Protein AF-A0A1C4P145-F1 (afdb_monomer_lite)

Structure (mmCIF, N/CA/C/O backbone):
data_AF-A0A1C4P145-F1
#
_entry.id   AF-A0A1C4P145-F1
#
loop_
_atom_site.group_PDB
_atom_site.id
_atom_site.type_symbol
_atom_site.label_atom_id
_atom_site.label_alt_id
_atom_site.label_comp_id
_atom_site.label_asym_id
_atom_site.label_entity_id
_atom_site.label_seq_id
_atom_site.pdbx_PDB_ins_code
_atom_site.Cartn_x
_atom_site.Cartn_y
_atom_site.Cartn_z
_atom_site.occupancy
_atom_site.B_iso_or_equiv
_atom_site.auth_seq_id
_atom_site.auth_comp_id
_atom_site.auth_asym_id
_atom_site.auth_atom_id
_atom_site.pdbx_PDB_model_num
ATOM 1 N N . MET A 1 1 ? -5.227 24.835 1.272 1.00 36.06 1 MET A N 1
ATOM 2 C CA . MET A 1 1 ? -5.355 23.363 1.290 1.00 36.06 1 MET A CA 1
ATOM 3 C C . MET A 1 1 ? -5.997 22.985 2.615 1.00 36.06 1 MET A C 1
ATOM 5 O O . MET A 1 1 ? -5.300 22.910 3.616 1.00 36.06 1 MET A O 1
ATOM 9 N N . ALA A 1 2 ? -7.330 22.909 2.658 1.00 36.72 2 ALA A N 1
ATOM 10 C CA . ALA A 1 2 ? -8.040 22.558 3.885 1.00 36.72 2 ALA A CA 1
ATOM 11 C C . ALA A 1 2 ? -7.710 21.101 4.228 1.00 36.72 2 ALA A C 1
ATOM 13 O O . ALA A 1 2 ? -7.957 20.209 3.417 1.00 36.72 2 ALA A O 1
ATOM 14 N N . ALA A 1 3 ? -7.094 20.874 5.389 1.00 47.09 3 ALA A N 1
ATOM 15 C CA . ALA A 1 3 ? -6.904 19.533 5.915 1.00 47.09 3 ALA A CA 1
ATOM 16 C C . ALA A 1 3 ? -8.297 18.929 6.126 1.00 47.09 3 ALA A C 1
ATOM 18 O O . ALA A 1 3 ? -9.079 19.444 6.924 1.00 47.09 3 ALA A O 1
ATOM 19 N N . ALA A 1 4 ? -8.631 17.891 5.359 1.00 52.19 4 ALA A N 1
ATOM 20 C CA . ALA A 1 4 ? -9.857 17.139 5.575 1.00 52.19 4 ALA A CA 1
ATOM 21 C C . ALA A 1 4 ? -9.877 16.669 7.036 1.00 52.19 4 ALA A C 1
ATOM 23 O O . ALA A 1 4 ? -8.866 16.164 7.532 1.00 52.19 4 ALA A O 1
ATOM 24 N N . ALA A 1 5 ? -11.003 16.869 7.727 1.00 57.12 5 ALA A N 1
ATOM 25 C CA . ALA A 1 5 ? -11.174 16.364 9.082 1.00 57.12 5 ALA A CA 1
ATOM 26 C C . ALA A 1 5 ? -10.827 14.864 9.099 1.00 57.12 5 ALA A C 1
ATOM 28 O O . ALA A 1 5 ? -11.226 14.150 8.171 1.00 57.12 5 ALA A O 1
ATOM 29 N N . PRO A 1 6 ? -10.057 14.382 10.092 1.00 58.53 6 PRO A N 1
ATOM 30 C CA . PRO A 1 6 ? -9.649 12.989 10.121 1.00 58.53 6 PRO A CA 1
ATOM 31 C C . PRO A 1 6 ? -10.901 12.112 10.131 1.00 58.53 6 PRO A C 1
ATOM 33 O O . PRO A 1 6 ? -11.750 12.220 11.016 1.00 58.53 6 PRO A O 1
ATOM 36 N N . GLY A 1 7 ? -11.024 11.262 9.112 1.00 68.25 7 GLY A N 1
ATOM 37 C CA . GLY A 1 7 ? -12.046 10.227 9.082 1.00 68.25 7 GLY A CA 1
ATOM 38 C C . GLY A 1 7 ? -11.821 9.212 10.207 1.00 68.25 7 GLY A C 1
ATOM 39 O O . GLY A 1 7 ? -10.825 9.297 10.937 1.00 68.25 7 GLY A O 1
ATOM 40 N N . PRO A 1 8 ? -12.706 8.208 10.333 1.00 81.25 8 PRO A N 1
ATOM 41 C CA . PRO A 1 8 ? -12.549 7.138 11.310 1.00 81.25 8 PRO A CA 1
ATOM 42 C C . PRO A 1 8 ? -11.109 6.599 11.307 1.00 81.25 8 PRO A C 1
ATOM 44 O O . PRO A 1 8 ? -10.511 6.481 10.232 1.00 81.25 8 PRO A O 1
ATOM 47 N N . PRO A 1 9 ? -10.533 6.252 12.470 1.00 80.19 9 PRO A N 1
ATOM 48 C CA . PRO A 1 9 ? -9.116 5.898 12.580 1.00 80.19 9 PRO A CA 1
ATOM 49 C C . PRO A 1 9 ? -8.699 4.776 11.616 1.00 80.19 9 PRO A C 1
ATOM 51 O O . PRO A 1 9 ? -7.602 4.823 11.062 1.00 80.19 9 PRO A O 1
ATOM 54 N N . GLY A 1 10 ? -9.591 3.820 11.327 1.00 83.50 10 GLY A N 1
ATOM 55 C CA . GLY A 1 10 ? -9.357 2.782 10.317 1.00 83.50 10 GLY A CA 1
ATOM 56 C C . GLY A 1 10 ? -9.276 3.292 8.880 1.00 83.50 10 GLY A C 1
ATOM 57 O O . GLY A 1 10 ? -8.428 2.829 8.124 1.00 83.50 10 GLY A O 1
ATOM 58 N N . THR A 1 11 ? -10.078 4.289 8.511 1.00 85.50 11 THR A N 1
ATOM 59 C CA . THR A 1 11 ? -10.024 4.930 7.189 1.00 85.50 11 THR A CA 1
ATOM 60 C C . THR A 1 11 ? -8.720 5.701 7.015 1.00 85.50 11 THR A C 1
ATOM 62 O O . THR A 1 11 ? -8.062 5.581 5.982 1.00 85.50 11 THR A O 1
ATOM 65 N N . THR A 1 12 ? -8.307 6.443 8.044 1.00 86.50 12 THR A N 1
ATOM 66 C CA . THR A 1 12 ? -7.052 7.205 8.034 1.00 86.50 12 THR A CA 1
ATOM 67 C C . THR A 1 12 ? -5.837 6.274 7.965 1.00 86.50 12 THR A C 1
ATOM 69 O O . THR A 1 12 ? -4.934 6.493 7.156 1.00 86.50 12 THR A O 1
ATOM 72 N N . LEU A 1 13 ? -5.838 5.184 8.742 1.00 85.88 13 LEU A N 1
ATOM 73 C CA . LEU A 1 13 ? -4.785 4.167 8.700 1.00 85.88 13 LEU A CA 1
ATOM 74 C C . LEU A 1 13 ? -4.735 3.448 7.343 1.00 85.88 13 LEU A C 1
ATOM 76 O O . LEU A 1 13 ? -3.655 3.280 6.778 1.00 85.88 13 LEU A O 1
ATOM 80 N N . ALA A 1 14 ? -5.889 3.067 6.789 1.00 86.75 14 ALA A N 1
ATOM 81 C CA . ALA A 1 14 ? -5.965 2.444 5.471 1.00 86.75 14 ALA A CA 1
ATOM 82 C C . ALA A 1 14 ? -5.416 3.366 4.374 1.00 86.75 14 ALA A C 1
ATOM 84 O O . ALA A 1 14 ? -4.640 2.916 3.531 1.00 86.75 14 ALA A O 1
ATOM 85 N N . ALA A 1 15 ? -5.759 4.657 4.410 1.00 85.56 15 ALA A N 1
ATOM 86 C CA . ALA A 1 15 ? -5.258 5.647 3.461 1.00 85.56 15 ALA A CA 1
ATOM 87 C C . ALA A 1 15 ? -3.735 5.828 3.566 1.00 85.56 15 ALA A C 1
ATOM 89 O O . ALA A 1 15 ? -3.046 5.829 2.545 1.00 85.56 15 ALA A O 1
ATOM 90 N N . ALA A 1 16 ? -3.193 5.914 4.785 1.00 86.12 16 ALA A N 1
ATOM 91 C CA . ALA A 1 16 ? -1.752 6.024 5.003 1.00 86.12 16 ALA A CA 1
ATOM 92 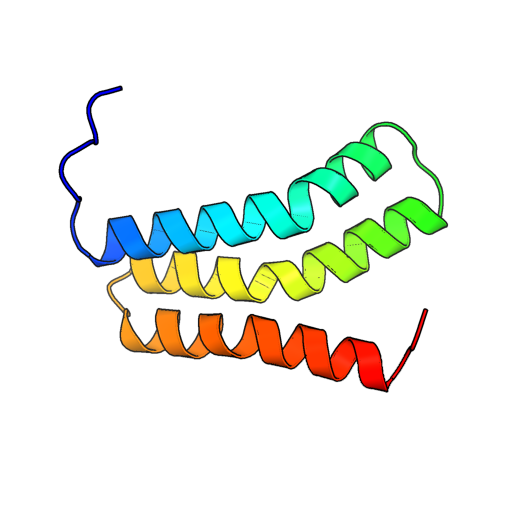C C . ALA A 1 16 ? -0.992 4.795 4.469 1.00 86.12 16 ALA A C 1
ATOM 94 O O . ALA A 1 16 ? 0.033 4.928 3.797 1.00 86.12 16 ALA A O 1
ATOM 95 N N . LEU A 1 17 ? -1.518 3.592 4.712 1.00 86.94 17 LEU A N 1
ATOM 96 C CA . LEU A 1 17 ? -0.917 2.343 4.241 1.00 86.94 17 LEU A CA 1
ATOM 97 C C . LEU A 1 17 ? -1.030 2.181 2.716 1.00 86.94 17 LEU A C 1
ATOM 99 O O . LEU A 1 17 ? -0.058 1.787 2.067 1.00 86.94 17 LEU A O 1
ATOM 103 N N . ALA A 1 18 ? -2.161 2.569 2.123 1.00 85.12 18 ALA A N 1
ATOM 104 C CA . ALA A 1 18 ? -2.334 2.610 0.671 1.00 85.12 18 ALA A CA 1
ATOM 105 C C . ALA A 1 18 ? -1.382 3.619 0.003 1.00 85.12 18 ALA A C 1
ATOM 107 O O . ALA A 1 18 ? -0.791 3.319 -1.036 1.00 85.12 18 ALA A O 1
ATOM 108 N N . ALA A 1 19 ? -1.159 4.782 0.622 1.00 84.62 19 ALA A N 1
ATOM 109 C CA . ALA A 1 19 ? -0.158 5.740 0.160 1.00 84.62 19 ALA A CA 1
ATOM 110 C C . ALA A 1 19 ? 1.262 5.151 0.240 1.00 84.62 19 ALA A C 1
ATOM 112 O O . ALA A 1 19 ? 2.040 5.289 -0.704 1.00 84.62 19 ALA A O 1
ATOM 113 N N . GLY A 1 20 ? 1.589 4.421 1.312 1.00 83.19 20 GLY A N 1
ATOM 114 C CA . GLY A 1 20 ? 2.854 3.688 1.430 1.00 83.19 20 GLY A CA 1
ATOM 115 C C . GLY A 1 20 ? 3.057 2.648 0.318 1.00 83.19 20 GLY A C 1
ATOM 116 O O . GLY A 1 20 ? 4.151 2.537 -0.246 1.00 83.19 20 GLY A O 1
ATOM 117 N N . TYR A 1 21 ? 1.999 1.924 -0.060 1.00 83.81 21 TYR A N 1
ATOM 118 C CA . TYR A 1 21 ? 2.008 1.032 -1.223 1.00 83.81 21 TYR A CA 1
ATOM 119 C C . TYR A 1 21 ? 2.283 1.800 -2.527 1.00 83.81 21 TYR A C 1
ATOM 121 O O . TYR A 1 21 ? 3.220 1.465 -3.255 1.00 83.81 21 TYR A O 1
ATOM 129 N N . ALA A 1 22 ? 1.535 2.874 -2.788 1.00 84.12 22 ALA A N 1
ATOM 130 C CA . ALA A 1 22 ? 1.687 3.670 -4.004 1.00 84.12 22 ALA A CA 1
ATOM 131 C C . ALA A 1 22 ? 3.096 4.278 -4.131 1.00 84.12 22 ALA A C 1
ATOM 133 O O . ALA A 1 22 ? 3.707 4.215 -5.198 1.00 84.12 22 ALA A O 1
ATOM 134 N N . LEU A 1 23 ? 3.655 4.804 -3.039 1.00 83.50 23 LEU A N 1
ATOM 135 C CA . LEU A 1 23 ? 4.998 5.389 -3.023 1.00 83.50 23 LEU A CA 1
ATOM 136 C C . LEU A 1 23 ? 6.108 4.343 -3.207 1.00 83.50 23 LEU A C 1
ATOM 138 O O . LEU A 1 23 ? 7.145 4.649 -3.796 1.00 83.50 23 LEU A O 1
ATOM 142 N N . SER A 1 24 ? 5.909 3.114 -2.722 1.00 80.56 24 SER A N 1
ATOM 143 C CA . SER A 1 24 ? 6.917 2.050 -2.822 1.00 80.56 24 SER A CA 1
ATOM 144 C C . SER A 1 24 ? 6.920 1.341 -4.177 1.00 80.56 24 SER A C 1
ATOM 146 O O . SER A 1 24 ? 7.995 1.008 -4.680 1.00 80.56 24 SER A O 1
ATOM 148 N N . ALA A 1 25 ? 5.748 1.136 -4.783 1.00 85.06 25 ALA A N 1
ATOM 149 C CA . ALA A 1 25 ? 5.608 0.372 -6.020 1.00 85.06 25 ALA A CA 1
ATOM 150 C C . ALA A 1 25 ? 5.353 1.235 -7.269 1.00 85.06 25 ALA A C 1
ATOM 152 O O . ALA A 1 25 ? 5.675 0.814 -8.380 1.00 85.06 25 ALA A O 1
ATOM 153 N N . GLY A 1 26 ? 4.842 2.460 -7.108 1.00 82.12 26 GLY A N 1
ATOM 154 C CA . GLY A 1 26 ? 4.401 3.306 -8.220 1.00 82.12 26 GLY A CA 1
ATOM 155 C C . GLY A 1 26 ? 5.519 3.697 -9.186 1.00 82.12 26 GLY A C 1
ATOM 156 O O . GLY A 1 26 ? 5.383 3.502 -10.390 1.00 82.12 26 GLY A O 1
ATOM 157 N N . ARG A 1 27 ? 6.659 4.189 -8.680 1.00 83.38 27 ARG A N 1
ATOM 158 C CA . ARG A 1 27 ? 7.812 4.562 -9.529 1.00 83.38 27 ARG A CA 1
ATOM 159 C C . ARG A 1 27 ? 8.401 3.367 -10.293 1.00 83.38 27 ARG A C 1
ATOM 161 O O . ARG A 1 27 ? 8.576 3.491 -11.503 1.00 83.38 27 ARG A O 1
ATOM 168 N N . PRO A 1 28 ? 8.704 2.226 -9.644 1.00 83.31 28 PRO A N 1
ATOM 169 C CA . PRO A 1 28 ? 9.187 1.036 -10.343 1.00 83.31 28 PRO A CA 1
ATOM 170 C C . PRO A 1 28 ? 8.220 0.524 -11.415 1.00 83.31 28 PRO A C 1
ATOM 172 O O . PRO A 1 28 ? 8.663 0.224 -12.522 1.00 83.31 28 PRO A O 1
ATOM 175 N N . PHE A 1 29 ? 6.915 0.464 -11.121 1.00 80.75 29 PHE A N 1
ATOM 176 C CA . PHE A 1 29 ? 5.918 0.010 -12.093 1.00 80.75 29 PHE A CA 1
ATOM 177 C C . PHE A 1 29 ? 5.765 0.973 -13.264 1.00 80.75 29 PHE A C 1
ATOM 179 O O . PHE A 1 29 ? 5.755 0.522 -14.406 1.00 80.75 29 PHE A O 1
ATOM 186 N N . LEU A 1 30 ? 5.724 2.282 -13.007 1.00 87.69 30 LEU A N 1
ATOM 187 C CA . LEU A 1 30 ? 5.649 3.278 -14.072 1.00 87.69 30 LEU A CA 1
ATOM 188 C C . LEU A 1 30 ? 6.884 3.214 -14.980 1.00 87.69 30 LEU A C 1
ATOM 190 O O . LEU A 1 30 ? 6.754 3.230 -16.200 1.00 87.69 30 LEU A O 1
ATOM 194 N N . HIS A 1 31 ? 8.081 3.075 -14.403 1.00 87.19 31 HIS A N 1
ATOM 195 C CA . HIS A 1 31 ? 9.302 2.937 -15.193 1.00 87.19 31 HIS A CA 1
ATOM 196 C C . HIS A 1 31 ? 9.327 1.658 -16.028 1.00 87.19 31 HIS A C 1
ATOM 198 O O . HIS A 1 31 ? 9.718 1.731 -17.188 1.00 87.19 31 HIS A O 1
ATOM 204 N N . ALA A 1 32 ? 8.906 0.518 -15.477 1.00 88.38 32 ALA A N 1
ATOM 205 C CA . ALA A 1 32 ? 8.853 -0.739 -16.220 1.00 88.38 32 ALA A CA 1
ATOM 206 C C . ALA A 1 32 ? 7.778 -0.723 -17.323 1.00 88.38 32 ALA A C 1
ATOM 208 O O . ALA A 1 32 ? 8.016 -1.257 -18.401 1.00 88.38 32 ALA A O 1
ATOM 209 N N . ALA A 1 33 ? 6.631 -0.079 -17.079 1.00 86.88 33 ALA A N 1
ATOM 210 C CA . ALA A 1 33 ? 5.561 0.065 -18.066 1.00 86.88 33 ALA A CA 1
ATOM 211 C C . ALA A 1 33 ? 5.971 0.967 -19.239 1.00 86.88 33 ALA A C 1
ATOM 213 O O . ALA A 1 33 ? 5.661 0.662 -20.386 1.00 86.88 33 ALA A O 1
ATOM 214 N N . LEU A 1 34 ? 6.691 2.059 -18.956 1.00 91.94 34 LEU A N 1
ATOM 215 C CA . LEU A 1 34 ? 7.186 2.977 -19.986 1.00 91.94 34 LEU A CA 1
ATOM 216 C C . LEU A 1 34 ? 8.465 2.472 -20.674 1.00 91.94 34 LEU A C 1
ATOM 218 O O . LEU A 1 34 ? 8.720 2.837 -21.815 1.00 91.94 34 LEU A O 1
ATOM 222 N N . ASN A 1 35 ? 9.283 1.666 -19.989 1.00 89.06 35 ASN A N 1
ATOM 223 C CA . ASN A 1 35 ? 10.570 1.164 -20.483 1.00 89.06 35 ASN A CA 1
ATOM 224 C C . ASN A 1 35 ? 10.687 -0.345 -20.206 1.00 89.06 35 ASN A C 1
ATOM 226 O O . ASN A 1 35 ? 11.354 -0.751 -19.243 1.00 89.06 35 ASN A O 1
ATOM 230 N N . PRO A 1 36 ? 10.040 -1.192 -21.024 1.00 83.00 36 PRO A N 1
ATOM 231 C CA . PRO A 1 36 ? 10.049 -2.631 -20.811 1.00 83.00 36 PRO A CA 1
ATOM 232 C C . PRO A 1 36 ? 11.465 -3.182 -21.017 1.00 83.00 36 PRO A C 1
ATOM 234 O O . PRO A 1 36 ? 11.967 -3.278 -22.133 1.00 83.00 36 PRO A O 1
ATOM 237 N N . SER A 1 37 ? 12.128 -3.536 -19.916 1.00 88.12 37 SER A N 1
ATOM 238 C CA . SER A 1 37 ? 13.443 -4.183 -19.910 1.00 88.12 37 SER A CA 1
ATOM 239 C C . SER A 1 37 ? 13.544 -5.175 -18.746 1.00 88.12 37 SER A C 1
ATOM 241 O O . SER A 1 37 ? 12.936 -4.939 -17.695 1.00 88.12 37 SER A O 1
ATOM 243 N N . PRO A 1 38 ? 14.323 -6.267 -18.874 1.00 84.44 38 PRO A N 1
ATOM 244 C CA . PRO A 1 38 ? 14.396 -7.313 -17.850 1.00 84.44 38 PRO A CA 1
ATOM 245 C C . PRO A 1 38 ? 14.782 -6.784 -16.461 1.00 84.44 38 PRO A C 1
ATOM 247 O O . PRO A 1 38 ? 14.181 -7.160 -15.453 1.00 84.44 38 PRO A O 1
ATOM 250 N N . GLN A 1 39 ? 15.737 -5.853 -16.394 1.00 83.88 39 GLN A N 1
ATOM 251 C CA . GLN A 1 39 ? 16.209 -5.265 -15.140 1.00 83.88 39 GLN A CA 1
ATOM 252 C C . GLN A 1 39 ? 15.147 -4.380 -14.468 1.00 83.88 39 GLN A C 1
ATOM 254 O O . GLN A 1 39 ? 15.010 -4.405 -13.241 1.00 83.88 39 GLN A O 1
ATOM 259 N N . LEU A 1 40 ? 14.389 -3.593 -15.241 1.00 82.12 40 LEU A N 1
ATOM 260 C CA . LEU A 1 40 ? 13.340 -2.724 -14.696 1.00 82.12 40 LEU A CA 1
ATOM 261 C C . LEU A 1 40 ? 12.128 -3.536 -14.242 1.00 82.12 40 LEU A C 1
ATOM 263 O O . LEU A 1 40 ? 11.614 -3.293 -13.150 1.00 82.12 40 LEU A O 1
ATOM 267 N N . THR A 1 41 ? 11.746 -4.557 -15.006 1.00 87.00 41 THR A N 1
ATOM 268 C CA . THR A 1 41 ? 10.684 -5.491 -14.623 1.00 87.00 41 THR A CA 1
ATOM 269 C C . THR A 1 41 ? 11.059 -6.273 -13.364 1.00 87.00 41 THR A C 1
ATOM 271 O O . THR A 1 41 ? 10.254 -6.361 -12.441 1.00 87.00 41 THR A O 1
ATOM 274 N N . GLY A 1 42 ? 12.300 -6.757 -13.245 1.00 86.19 42 GLY A N 1
ATOM 275 C CA . GLY A 1 42 ? 12.773 -7.433 -12.030 1.00 86.19 42 GLY A CA 1
ATOM 276 C C . GLY A 1 42 ? 12.743 -6.529 -10.791 1.00 86.19 42 GLY A C 1
ATOM 277 O O . GLY A 1 42 ? 12.292 -6.943 -9.719 1.00 86.19 42 GLY A O 1
ATOM 278 N N . ARG A 1 43 ? 13.143 -5.257 -10.937 1.00 83.50 43 ARG A N 1
ATOM 279 C CA . ARG A 1 43 ? 13.039 -4.254 -9.861 1.00 83.50 43 ARG A CA 1
ATOM 280 C C . ARG A 1 43 ? 11.591 -3.956 -9.486 1.00 83.50 43 ARG A C 1
ATOM 282 O O . ARG A 1 43 ? 11.289 -3.848 -8.298 1.00 83.50 43 ARG A O 1
ATOM 289 N N . ALA A 1 44 ? 10.713 -3.845 -10.476 1.00 85.88 44 ALA A N 1
ATOM 290 C CA . ALA A 1 44 ? 9.290 -3.632 -10.276 1.00 85.88 44 ALA A CA 1
ATOM 291 C C . ALA A 1 44 ? 8.637 -4.803 -9.531 1.00 85.88 44 ALA A C 1
ATOM 293 O O . ALA A 1 44 ? 7.958 -4.580 -8.533 1.00 85.88 44 ALA A O 1
ATOM 294 N N . VAL A 1 45 ? 8.919 -6.045 -9.929 1.00 89.19 45 VAL A N 1
ATOM 295 C CA . VAL A 1 45 ? 8.408 -7.253 -9.262 1.00 89.19 45 VAL A CA 1
ATOM 296 C C . VAL A 1 45 ? 8.946 -7.362 -7.835 1.00 89.19 45 VAL A C 1
ATOM 298 O O . VAL A 1 45 ? 8.167 -7.466 -6.887 1.00 89.19 45 VAL A O 1
ATOM 301 N N . GLY A 1 46 ? 10.265 -7.261 -7.647 1.00 85.94 46 GLY A N 1
ATOM 302 C CA . GLY A 1 46 ? 10.869 -7.329 -6.314 1.00 85.94 46 GLY A CA 1
ATOM 303 C C . GLY A 1 46 ? 10.412 -6.191 -5.391 1.00 85.94 46 GLY A C 1
ATOM 304 O O . GLY A 1 46 ? 10.291 -6.368 -4.178 1.00 85.94 46 GLY A O 1
ATOM 305 N N . GLY A 1 47 ? 10.151 -5.003 -5.941 1.00 83.75 47 GLY A N 1
ATOM 306 C CA . GLY A 1 47 ? 9.518 -3.890 -5.229 1.00 83.75 47 GLY A CA 1
ATOM 307 C C . GLY A 1 47 ? 8.060 -4.186 -4.867 1.00 83.75 47 GLY A C 1
ATOM 308 O O . GLY A 1 47 ? 7.680 -4.029 -3.708 1.00 83.75 47 GLY A O 1
ATOM 309 N N . GLY A 1 48 ? 7.280 -4.685 -5.827 1.00 85.44 48 GLY A N 1
ATOM 310 C CA . GLY A 1 48 ? 5.865 -5.022 -5.681 1.00 85.44 48 GLY A CA 1
ATOM 311 C C . GLY A 1 48 ? 5.596 -6.072 -4.606 1.00 85.44 48 GLY A C 1
ATOM 312 O O . GLY A 1 48 ? 4.697 -5.881 -3.791 1.00 85.44 48 GLY A O 1
ATOM 313 N N . ILE A 1 49 ? 6.422 -7.120 -4.526 1.00 86.94 49 ILE A N 1
ATOM 314 C CA . ILE A 1 49 ? 6.314 -8.155 -3.482 1.00 86.94 49 ILE A CA 1
ATOM 315 C C . ILE A 1 49 ? 6.428 -7.530 -2.085 1.00 86.94 49 ILE A C 1
ATOM 317 O O . ILE A 1 49 ? 5.607 -7.793 -1.211 1.00 86.94 49 ILE A O 1
ATOM 321 N N . ARG A 1 50 ? 7.406 -6.641 -1.871 1.00 83.00 50 ARG A N 1
ATOM 322 C CA . ARG A 1 50 ? 7.579 -5.946 -0.582 1.00 83.00 50 ARG A CA 1
ATOM 323 C C . ARG A 1 50 ? 6.460 -4.944 -0.303 1.00 83.00 50 ARG A C 1
ATOM 325 O O . ARG A 1 50 ? 6.099 -4.738 0.852 1.00 83.00 50 ARG A O 1
ATOM 332 N N . ALA A 1 51 ? 5.898 -4.348 -1.350 1.00 86.75 51 ALA A N 1
ATOM 333 C CA . ALA A 1 51 ? 4.782 -3.418 -1.251 1.00 86.75 51 ALA A CA 1
ATOM 334 C C . ALA A 1 51 ? 3.445 -4.112 -0.908 1.00 86.75 51 ALA A C 1
ATOM 336 O O . ALA A 1 51 ? 2.521 -3.450 -0.442 1.00 86.75 51 ALA A O 1
ATOM 337 N N . MET A 1 52 ? 3.329 -5.439 -1.042 1.00 90.50 52 MET A N 1
ATOM 338 C CA . MET A 1 52 ? 2.132 -6.159 -0.581 1.00 90.50 52 MET A CA 1
ATOM 339 C C . MET A 1 52 ? 1.914 -6.053 0.931 1.00 90.50 52 MET A C 1
ATOM 341 O O . MET A 1 52 ? 0.769 -6.046 1.370 1.00 90.50 52 MET A O 1
ATOM 345 N N . ILE A 1 53 ? 2.976 -5.895 1.726 1.00 85.50 53 ILE A N 1
ATOM 346 C CA . ILE A 1 53 ? 2.880 -5.774 3.187 1.00 85.50 53 ILE A CA 1
ATOM 347 C C . ILE A 1 53 ? 2.031 -4.552 3.603 1.00 85.50 53 ILE A C 1
ATOM 349 O O . ILE A 1 53 ? 1.039 -4.729 4.314 1.00 85.50 53 ILE A O 1
ATOM 353 N N . PRO A 1 54 ? 2.329 -3.314 3.152 1.00 81.44 54 PRO A N 1
ATOM 354 C CA . PRO A 1 54 ? 1.456 -2.181 3.447 1.00 81.44 54 PRO A CA 1
ATOM 355 C C . PRO A 1 54 ? 0.058 -2.320 2.818 1.00 81.44 54 PRO A C 1
ATOM 357 O O . PRO A 1 54 ? -0.910 -1.886 3.437 1.00 81.44 54 PRO A O 1
ATOM 360 N N . LEU A 1 55 ? -0.097 -2.976 1.659 1.00 83.88 55 LEU A N 1
ATOM 361 C CA . LEU A 1 55 ? -1.424 -3.220 1.071 1.00 83.88 55 LEU A CA 1
ATOM 362 C C . LEU A 1 55 ? -2.293 -4.129 1.959 1.00 83.88 55 LEU A C 1
ATOM 364 O O . LEU A 1 55 ? -3.466 -3.834 2.186 1.00 83.88 55 LEU A O 1
ATOM 368 N N . GLN A 1 56 ? -1.717 -5.204 2.499 1.00 88.94 56 GLN A N 1
ATOM 369 C CA . GLN A 1 56 ? -2.401 -6.102 3.433 1.00 88.94 56 GLN A CA 1
ATOM 370 C C . GLN A 1 56 ? -2.829 -5.362 4.706 1.00 88.94 56 GLN A C 1
ATOM 372 O O . GLN A 1 56 ? -3.970 -5.508 5.147 1.00 88.94 56 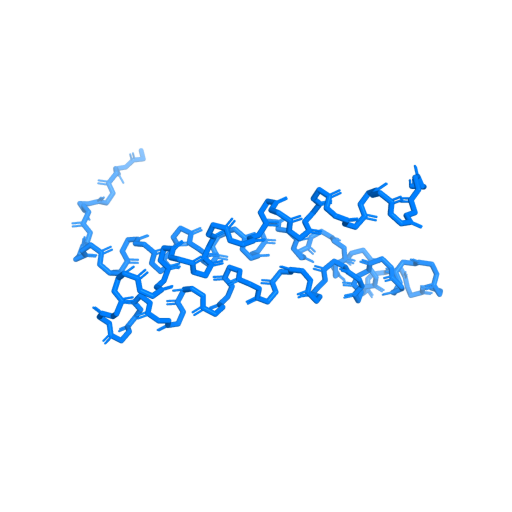GLN A O 1
ATOM 377 N N . GLY A 1 57 ? -1.961 -4.501 5.245 1.00 84.81 57 GLY A N 1
ATOM 378 C CA . GLY A 1 57 ? -2.314 -3.645 6.377 1.00 84.81 57 GLY A CA 1
ATOM 379 C C . GLY A 1 57 ? -3.456 -2.672 6.052 1.00 84.81 57 GLY A C 1
ATOM 380 O O . GLY A 1 57 ? -4.363 -2.494 6.864 1.00 84.81 57 GLY A O 1
ATOM 381 N N . ALA A 1 58 ? -3.465 -2.082 4.851 1.00 84.62 58 ALA A N 1
ATOM 382 C CA . ALA A 1 58 ? -4.532 -1.178 4.421 1.00 84.62 58 ALA A CA 1
ATOM 383 C C . ALA A 1 58 ? -5.897 -1.882 4.357 1.00 84.62 58 ALA A C 1
ATOM 385 O O . ALA A 1 58 ? -6.907 -1.337 4.808 1.00 84.62 58 ALA A O 1
ATOM 386 N N . LEU A 1 59 ? -5.930 -3.110 3.833 1.00 87.38 59 LEU A N 1
ATOM 387 C CA . LEU A 1 59 ? -7.152 -3.912 3.753 1.00 87.38 59 LEU A CA 1
ATOM 388 C C . LEU A 1 59 ? -7.655 -4.330 5.142 1.00 87.38 59 LEU A C 1
ATOM 390 O O . LEU A 1 59 ? -8.853 -4.208 5.395 1.00 87.38 59 LEU A O 1
ATOM 394 N N . ALA A 1 60 ? -6.757 -4.729 6.050 1.00 86.06 60 ALA A N 1
ATOM 395 C CA . ALA A 1 60 ? -7.097 -5.058 7.437 1.00 86.06 60 ALA A CA 1
ATOM 396 C C . ALA A 1 60 ? -7.635 -3.843 8.218 1.00 86.06 60 ALA A C 1
ATOM 398 O O . ALA A 1 60 ? -8.602 -3.956 8.973 1.00 86.06 60 ALA A O 1
ATOM 399 N N . ALA A 1 61 ? -7.062 -2.656 7.999 1.00 86.38 61 ALA A N 1
ATOM 400 C CA . ALA A 1 61 ? -7.558 -1.418 8.597 1.00 86.38 61 ALA A CA 1
ATOM 401 C C . ALA A 1 61 ? -8.978 -1.081 8.110 1.00 86.38 61 ALA A C 1
ATOM 403 O O . ALA A 1 61 ? -9.812 -0.631 8.899 1.00 86.38 61 ALA A O 1
ATOM 404 N N . ARG A 1 62 ? -9.282 -1.367 6.834 1.00 81.75 62 ARG A N 1
ATOM 405 C CA . ARG A 1 62 ? -10.606 -1.138 6.234 1.00 81.75 62 ARG A CA 1
ATOM 406 C C . ARG A 1 62 ? -11.698 -2.040 6.816 1.00 81.75 62 ARG A C 1
ATOM 408 O O . ARG A 1 62 ? -12.855 -1.638 6.832 1.00 81.75 62 ARG A O 1
ATOM 415 N N . THR A 1 63 ? -11.346 -3.231 7.302 1.00 85.62 63 THR A N 1
ATOM 416 C CA . THR A 1 63 ? -12.275 -4.153 7.981 1.00 85.62 63 THR A CA 1
ATOM 417 C C . THR A 1 63 ? -12.344 -3.927 9.498 1.00 85.62 63 THR A C 1
ATOM 419 O O . THR A 1 63 ? -12.963 -4.720 10.199 1.00 85.62 63 THR A O 1
ATOM 422 N N . GLY A 1 64 ? -11.702 -2.873 10.022 1.00 81.12 64 GLY A N 1
ATOM 423 C CA . GLY A 1 64 ? -11.703 -2.522 11.448 1.00 81.12 64 GLY A CA 1
ATOM 424 C C . GLY A 1 64 ? -10.634 -3.224 12.297 1.00 81.12 64 GLY A C 1
ATOM 425 O O . GLY A 1 64 ? -10.529 -2.955 13.492 1.00 81.12 64 GLY A O 1
ATOM 426 N N . ALA A 1 65 ? -9.789 -4.074 11.706 1.00 85.56 65 ALA A N 1
ATOM 427 C CA . ALA A 1 65 ? -8.756 -4.833 12.413 1.00 85.56 65 ALA A CA 1
ATOM 428 C C . ALA A 1 65 ? -7.451 -4.024 12.567 1.00 85.56 65 ALA A C 1
ATOM 430 O O . ALA A 1 65 ? -6.409 -4.368 12.005 1.00 85.56 65 ALA A O 1
ATOM 431 N N . LEU A 1 66 ? -7.496 -2.930 13.336 1.00 84.81 66 LEU A N 1
ATOM 432 C CA . LEU A 1 66 ? -6.379 -1.974 13.452 1.00 84.81 66 LEU A CA 1
ATOM 433 C C . LEU A 1 66 ? -5.092 -2.595 14.019 1.00 84.81 66 LEU A C 1
ATOM 435 O O . LEU A 1 66 ? -4.003 -2.285 13.542 1.00 84.81 66 LEU A O 1
ATOM 439 N N . GLY A 1 67 ? -5.207 -3.497 14.999 1.00 83.94 67 GLY A N 1
ATOM 440 C CA . GLY A 1 67 ? -4.049 -4.184 15.583 1.00 83.94 67 GLY A CA 1
ATOM 441 C C . GLY A 1 67 ? -3.310 -5.055 14.564 1.00 83.94 67 GLY A C 1
ATOM 442 O O . GLY A 1 67 ? -2.090 -4.962 14.440 1.00 83.94 67 GLY A O 1
ATOM 443 N N . ALA A 1 68 ? -4.053 -5.835 13.772 1.00 82.81 68 ALA A N 1
ATOM 444 C CA . ALA A 1 68 ? -3.488 -6.628 12.683 1.00 82.81 68 ALA A CA 1
ATOM 445 C C . ALA A 1 68 ? -2.863 -5.730 11.606 1.00 82.81 68 ALA A C 1
ATOM 447 O O . ALA A 1 68 ? -1.748 -5.991 11.166 1.00 82.81 68 ALA A O 1
ATOM 448 N N . ALA A 1 69 ? -3.527 -4.627 11.244 1.00 80.56 69 ALA A N 1
ATOM 449 C CA . ALA A 1 69 ? -3.009 -3.670 10.270 1.00 80.56 69 ALA A CA 1
ATOM 450 C C . ALA A 1 69 ? -1.650 -3.078 10.678 1.00 80.56 69 ALA A C 1
ATOM 452 O O . ALA A 1 69 ? -0.727 -3.033 9.862 1.00 80.56 69 ALA A O 1
ATOM 453 N N . LEU A 1 70 ? -1.508 -2.662 11.940 1.00 81.75 70 LEU A N 1
ATOM 454 C CA . LEU A 1 70 ? -0.250 -2.133 12.474 1.00 81.75 70 LEU A CA 1
ATOM 455 C C . LEU A 1 70 ? 0.832 -3.214 12.577 1.00 81.75 70 LEU A C 1
ATOM 457 O O . LEU A 1 70 ? 1.976 -2.959 12.197 1.00 81.75 70 LEU A O 1
ATOM 461 N N . 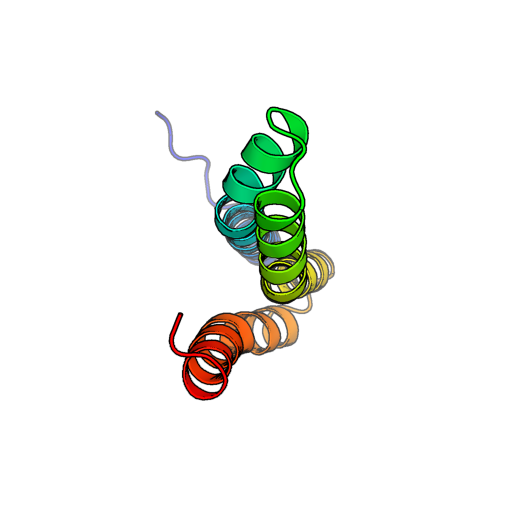ALA A 1 71 ? 0.476 -4.421 13.029 1.00 84.88 71 ALA A N 1
ATOM 462 C CA . ALA A 1 71 ? 1.406 -5.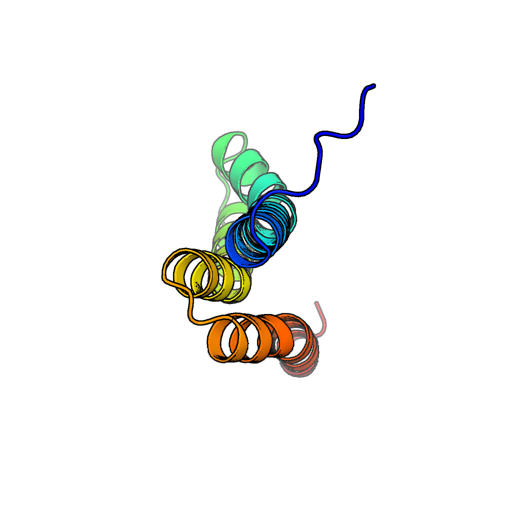545 13.108 1.00 84.88 71 ALA A CA 1
ATOM 463 C C . ALA A 1 71 ? 1.967 -5.905 11.724 1.00 84.88 71 ALA A C 1
ATOM 465 O O . ALA A 1 71 ? 3.180 -6.032 11.561 1.00 84.88 71 ALA A O 1
ATOM 466 N N . THR A 1 72 ? 1.110 -5.989 10.703 1.00 81.88 72 THR A N 1
ATOM 467 C CA . THR A 1 72 ? 1.540 -6.229 9.321 1.00 81.88 72 THR A CA 1
ATOM 468 C C . THR A 1 72 ? 2.387 -5.072 8.794 1.00 81.88 72 THR A C 1
ATOM 470 O O . THR A 1 72 ? 3.447 -5.309 8.220 1.00 81.88 72 THR A O 1
ATOM 473 N N . ALA A 1 73 ? 1.994 -3.817 9.033 1.00 79.50 73 ALA A N 1
ATOM 474 C CA . ALA A 1 73 ? 2.761 -2.652 8.589 1.00 79.50 73 ALA A CA 1
ATOM 475 C C . ALA A 1 73 ? 4.179 -2.603 9.190 1.00 79.50 73 ALA A C 1
ATOM 477 O O . ALA A 1 73 ? 5.132 -2.257 8.487 1.00 79.50 73 ALA A O 1
ATOM 478 N N . ALA A 1 74 ? 4.344 -3.010 10.452 1.00 80.62 74 ALA A N 1
ATOM 479 C CA . ALA A 1 74 ? 5.643 -3.071 11.124 1.00 80.62 74 ALA A CA 1
ATOM 480 C C . ALA A 1 74 ? 6.612 -4.093 10.493 1.00 80.62 74 ALA A C 1
ATOM 482 O O . ALA A 1 74 ? 7.829 -3.944 10.614 1.00 80.62 74 ALA A O 1
ATOM 483 N N . LEU A 1 75 ? 6.107 -5.090 9.755 1.00 77.69 75 LEU A N 1
ATOM 484 C CA . LEU A 1 75 ? 6.944 -6.056 9.031 1.00 77.69 75 LEU A CA 1
ATOM 485 C C . LEU A 1 75 ? 7.604 -5.454 7.781 1.00 77.69 75 LEU A C 1
ATOM 487 O O . LEU A 1 75 ? 8.623 -5.968 7.319 1.00 77.69 75 LEU A O 1
ATOM 491 N N . ALA A 1 76 ? 7.076 -4.355 7.235 1.00 74.88 76 ALA A N 1
ATOM 492 C CA . ALA A 1 76 ? 7.600 -3.733 6.018 1.00 74.88 76 ALA A CA 1
ATOM 493 C C . ALA A 1 76 ? 9.065 -3.246 6.145 1.00 74.88 76 ALA A C 1
ATOM 495 O O . ALA A 1 76 ? 9.887 -3.607 5.291 1.00 74.88 76 ALA A O 1
ATOM 496 N N . PRO A 1 77 ? 9.458 -2.471 7.181 1.0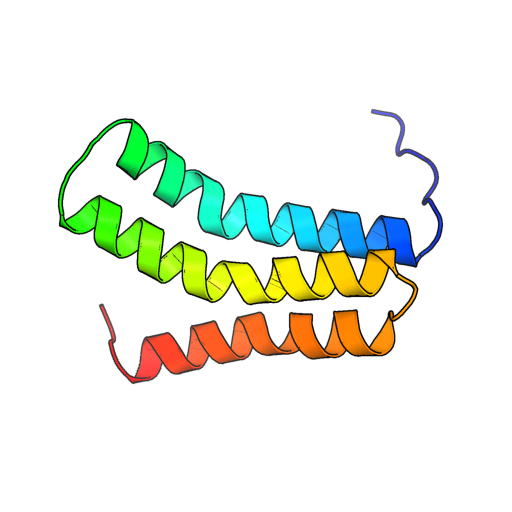0 73.62 77 PRO A N 1
ATOM 497 C CA . PRO A 1 77 ? 10.858 -2.087 7.371 1.00 73.62 77 PRO A CA 1
ATOM 498 C C . PRO A 1 77 ? 11.765 -3.292 7.646 1.00 73.62 77 PRO A C 1
ATOM 500 O O . PRO A 1 77 ? 12.898 -3.314 7.160 1.00 73.62 77 PRO A O 1
ATOM 503 N N . LEU A 1 78 ? 11.269 -4.321 8.345 1.00 73.81 78 LEU A N 1
ATOM 504 C CA . LEU A 1 78 ? 12.025 -5.545 8.613 1.00 73.81 78 LEU A CA 1
ATOM 505 C C . LEU A 1 78 ? 12.309 -6.326 7.322 1.00 73.81 78 LEU A C 1
ATOM 507 O O . LEU A 1 78 ? 13.456 -6.682 7.059 1.00 73.81 78 LEU A O 1
ATOM 511 N N . ALA A 1 79 ? 11.306 -6.508 6.460 1.00 70.38 79 ALA A N 1
ATOM 512 C CA . ALA A 1 79 ? 11.472 -7.150 5.156 1.00 70.38 79 ALA A CA 1
ATOM 513 C C . ALA A 1 79 ? 12.477 -6.394 4.267 1.00 70.38 79 ALA A C 1
ATOM 515 O O . ALA A 1 79 ? 13.285 -7.008 3.561 1.00 70.38 79 ALA A O 1
ATOM 516 N N . LYS A 1 80 ? 12.477 -5.055 4.333 1.00 70.62 80 LYS A N 1
ATOM 517 C CA . LYS A 1 80 ? 13.455 -4.207 3.636 1.00 70.62 80 LYS A CA 1
ATOM 518 C C . LYS A 1 80 ? 14.870 -4.372 4.197 1.00 70.62 80 LYS A C 1
ATOM 520 O O . LYS A 1 80 ? 15.810 -4.486 3.412 1.00 70.62 80 LYS A O 1
ATOM 525 N N . ALA A 1 81 ? 15.026 -4.400 5.518 1.00 73.31 81 ALA A N 1
ATOM 526 C CA . ALA A 1 81 ? 16.320 -4.591 6.171 1.00 73.31 81 ALA A CA 1
ATOM 527 C C . ALA A 1 81 ? 16.904 -5.985 5.886 1.00 73.31 81 ALA A C 1
ATOM 529 O O . ALA A 1 81 ? 18.074 -6.098 5.522 1.00 73.31 81 ALA A O 1
ATOM 530 N N . LEU A 1 82 ? 16.081 -7.034 5.966 1.00 75.00 82 LEU A N 1
ATOM 531 C CA . LEU A 1 82 ? 16.486 -8.409 5.668 1.00 75.00 82 LEU A CA 1
ATOM 532 C C . LEU A 1 82 ? 16.849 -8.591 4.191 1.00 75.00 82 LEU A C 1
ATOM 534 O O . LEU A 1 82 ? 17.871 -9.202 3.894 1.00 75.00 82 LEU A O 1
ATOM 538 N N . SER A 1 83 ? 16.093 -7.985 3.269 1.00 67.44 83 SER A N 1
ATOM 539 C CA . SER A 1 83 ? 16.422 -8.018 1.834 1.00 67.44 83 SER A CA 1
ATOM 540 C C . SER A 1 83 ? 17.816 -7.455 1.532 1.00 67.44 83 SER A C 1
ATOM 542 O O . SER A 1 83 ? 18.503 -7.973 0.660 1.00 67.44 83 SER A O 1
ATOM 544 N N . ARG A 1 84 ? 18.244 -6.409 2.255 1.00 67.56 84 ARG A N 1
ATOM 545 C CA . ARG A 1 84 ? 19.578 -5.804 2.090 1.00 67.56 84 ARG A CA 1
ATOM 546 C C . ARG A 1 84 ? 20.710 -6.683 2.623 1.00 67.56 84 ARG A C 1
ATOM 548 O O . ARG A 1 84 ? 21.849 -6.496 2.219 1.00 67.56 84 ARG A O 1
ATOM 555 N N . ARG A 1 85 ? 20.420 -7.624 3.531 1.00 68.25 85 ARG A N 1
ATOM 556 C CA . ARG A 1 85 ? 21.427 -8.550 4.078 1.00 68.25 85 ARG A CA 1
ATOM 557 C C . ARG A 1 85 ? 21.761 -9.698 3.132 1.00 68.25 85 ARG A C 1
ATOM 559 O O . ARG A 1 85 ? 22.898 -10.147 3.136 1.00 68.25 85 ARG A O 1
ATOM 566 N N . VAL A 1 86 ? 20.792 -10.174 2.352 1.00 67.56 86 VAL A N 1
ATOM 567 C CA . VAL A 1 86 ? 21.006 -11.272 1.391 1.00 67.56 86 VAL A CA 1
ATOM 568 C C . VAL A 1 86 ? 21.485 -10.791 0.025 1.00 67.56 86 VAL A C 1
ATOM 570 O O . VAL A 1 86 ? 22.032 -11.587 -0.730 1.00 67.56 86 VAL A O 1
ATOM 573 N N . ASN A 1 87 ? 21.325 -9.503 -0.294 1.00 52.28 87 ASN A N 1
ATOM 574 C CA . ASN A 1 87 ? 21.901 -8.921 -1.499 1.00 52.28 87 ASN A CA 1
ATOM 575 C C . ASN A 1 87 ? 22.227 -7.424 -1.286 1.00 52.28 87 ASN A C 1
ATOM 577 O O . ASN A 1 87 ? 21.294 -6.629 -1.137 1.00 52.28 87 ASN A O 1
ATOM 581 N N . PRO A 1 88 ? 23.513 -7.025 -1.243 1.00 56.25 88 PRO A N 1
ATOM 582 C CA . PRO A 1 88 ? 23.929 -5.639 -1.001 1.00 56.25 88 PRO A CA 1
ATOM 583 C C . PRO A 1 88 ? 23.832 -4.703 -2.222 1.00 56.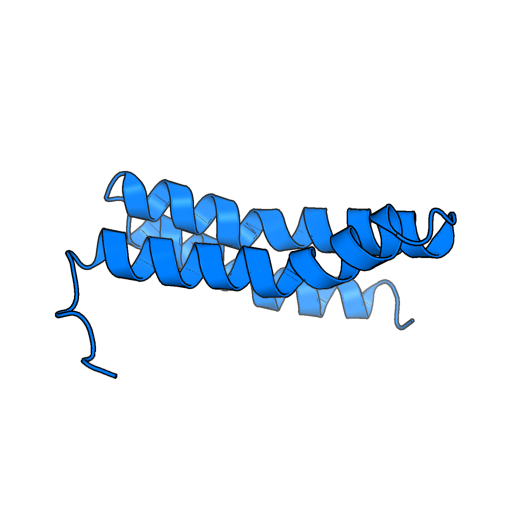25 88 PRO A C 1
ATOM 585 O O . PRO A 1 88 ? 24.187 -3.533 -2.098 1.00 56.25 88 PRO A O 1
ATOM 588 N N . THR A 1 89 ? 23.365 -5.185 -3.381 1.00 55.72 89 THR A N 1
ATOM 589 C CA . THR A 1 89 ? 23.141 -4.367 -4.595 1.00 55.72 89 THR A CA 1
ATOM 590 C C . THR A 1 89 ? 22.022 -3.345 -4.431 1.00 55.72 89 THR A C 1
ATOM 592 O O . THR A 1 89 ? 22.181 -2.206 -4.917 1.00 55.72 89 THR A O 1
#

Secondary structure (DSSP, 8-state):
---PPP--HHHHHHHHHHHHHHHHHHHHHHHHHHS--HHHHHHHHHHHHHHHHHHHHHHHHHTT-HHHHHHHHHHHHHHHHHHHHH---

pLDDT: mean 79.31, std 11.41, range [36.06, 91.94]

Foldseek 3Di:
DDDDDDDDPLQNLLVVLVVQLCVQQVVLVVCCVVPVDPVSVVSNVVSNVLSVLSNVLSVCSVVVNNVVSVVSVVCSVVVVVVVCVVPVD

Sequence (89 aa):
MAAAAPGPPGTTLAAALAAGYALSAGRPFLHAALNPSPQLTGRAVGGGIRAMIPLQGALAARTGALGAALATAALAPLAKALSRRVNPT

Radius of gyration: 15.06 Å; chains: 1; bounding box: 36×35×36 Å